Protein AF-A0A448U9T6-F1 (afdb_monomer_lite)

Structure (mmCIF, N/CA/C/O backbone):
data_AF-A0A448U9T6-F1
#
_entry.id   AF-A0A448U9T6-F1
#
loop_
_atom_site.group_PDB
_atom_site.id
_atom_site.type_symbol
_atom_site.label_atom_id
_atom_site.label_alt_id
_atom_site.label_comp_id
_atom_site.label_asym_id
_atom_site.label_entity_id
_atom_site.label_seq_id
_atom_site.pdbx_PDB_ins_code
_atom_site.Cartn_x
_atom_site.Cartn_y
_atom_site.Cartn_z
_atom_site.occupancy
_atom_site.B_iso_or_equiv
_atom_site.auth_seq_id
_atom_site.auth_comp_id
_atom_site.auth_asym_id
_atom_site.auth_atom_id
_atom_site.pdbx_PDB_model_num
ATOM 1 N N . MET A 1 1 ? 38.117 5.441 -79.349 1.00 61.69 1 MET A N 1
ATOM 2 C CA . MET A 1 1 ? 36.709 4.973 -79.268 1.00 61.69 1 MET A CA 1
ATOM 3 C C . MET A 1 1 ? 36.180 4.937 -77.830 1.00 61.69 1 MET A C 1
ATOM 5 O O . MET A 1 1 ? 35.111 5.484 -77.602 1.00 61.69 1 MET A O 1
ATOM 9 N N . ARG A 1 2 ? 36.916 4.381 -76.849 1.00 67.38 2 ARG A N 1
ATOM 10 C CA . ARG A 1 2 ? 36.500 4.366 -75.426 1.00 67.38 2 ARG A CA 1
ATOM 11 C C . ARG A 1 2 ? 36.199 5.755 -74.844 1.00 67.38 2 ARG A C 1
ATOM 13 O O . ARG A 1 2 ? 35.172 5.917 -74.198 1.00 67.38 2 ARG A O 1
ATOM 20 N N . ASP A 1 3 ? 37.011 6.764 -75.155 1.00 75.06 3 ASP A N 1
ATOM 21 C CA . ASP A 1 3 ? 36.813 8.125 -74.623 1.00 75.06 3 ASP A CA 1
ATOM 22 C C . ASP A 1 3 ? 35.546 8.815 -75.144 1.00 75.06 3 ASP A C 1
ATOM 24 O O . ASP A 1 3 ? 34.977 9.669 -74.468 1.00 75.06 3 ASP A O 1
ATOM 28 N N . VAL A 1 4 ? 35.068 8.419 -76.328 1.00 82.38 4 VAL A N 1
ATOM 29 C CA . VAL A 1 4 ? 33.812 8.926 -76.905 1.00 82.38 4 VAL A CA 1
ATOM 30 C C . VAL A 1 4 ? 32.618 8.358 -76.140 1.00 82.38 4 VAL A C 1
ATOM 32 O O . VAL A 1 4 ? 31.687 9.091 -75.826 1.00 82.38 4 VAL A O 1
ATOM 35 N N . ILE A 1 5 ? 32.678 7.074 -75.773 1.00 79.31 5 ILE A N 1
ATOM 36 C CA . ILE A 1 5 ? 31.627 6.395 -75.006 1.00 79.31 5 ILE A CA 1
ATOM 37 C C . ILE A 1 5 ? 31.563 6.949 -73.578 1.00 79.31 5 ILE A C 1
ATOM 39 O O . ILE A 1 5 ? 30.476 7.216 -73.077 1.00 79.31 5 ILE A O 1
ATOM 43 N N . ILE A 1 6 ? 32.715 7.188 -72.942 1.00 78.19 6 ILE A N 1
ATOM 44 C CA . ILE A 1 6 ? 32.779 7.767 -71.591 1.00 78.19 6 ILE A CA 1
ATOM 45 C C . ILE A 1 6 ? 32.227 9.200 -71.587 1.00 78.19 6 ILE A C 1
ATOM 47 O O . ILE A 1 6 ? 31.417 9.539 -70.726 1.00 78.19 6 ILE A O 1
ATOM 51 N N . LYS A 1 7 ? 32.597 10.029 -72.575 1.00 81.56 7 LYS A N 1
ATOM 52 C CA . LYS A 1 7 ? 32.049 11.390 -72.713 1.00 81.56 7 LYS A CA 1
ATOM 53 C C . LYS A 1 7 ? 30.551 11.391 -73.011 1.00 81.56 7 LYS A C 1
ATOM 55 O O . LYS A 1 7 ? 29.823 12.197 -72.441 1.00 81.56 7 LYS A O 1
ATOM 60 N N . TRP A 1 8 ? 30.076 10.481 -73.863 1.00 86.94 8 TRP A N 1
ATOM 61 C CA . TRP A 1 8 ? 28.647 10.335 -74.136 1.00 86.94 8 TRP A CA 1
ATOM 62 C C . TRP A 1 8 ? 27.878 9.912 -72.878 1.00 86.94 8 TRP A C 1
ATOM 64 O O . TRP A 1 8 ? 26.861 10.522 -72.559 1.00 86.94 8 TRP A O 1
ATOM 74 N N . ALA A 1 9 ? 28.385 8.937 -72.119 1.00 82.06 9 ALA A N 1
ATOM 75 C CA . ALA A 1 9 ? 27.770 8.485 -70.872 1.00 82.06 9 ALA A CA 1
ATOM 76 C C . ALA A 1 9 ? 27.721 9.596 -69.808 1.00 82.06 9 ALA A C 1
ATOM 78 O O . ALA A 1 9 ? 26.704 9.744 -69.132 1.00 82.06 9 ALA A O 1
ATOM 79 N N . ALA A 1 10 ? 28.777 10.412 -69.705 1.00 78.12 10 ALA A N 1
ATOM 80 C CA . ALA A 1 10 ? 28.815 11.570 -68.813 1.00 78.12 10 ALA A CA 1
ATOM 81 C C . ALA A 1 10 ? 27.790 12.649 -69.214 1.00 78.12 10 ALA A C 1
ATOM 83 O O . ALA A 1 10 ? 27.055 13.134 -68.357 1.00 78.12 10 ALA A O 1
ATOM 84 N N . ASN A 1 11 ? 27.676 12.972 -70.509 1.00 84.31 11 ASN A N 1
ATOM 85 C CA . ASN A 1 11 ? 26.695 13.948 -71.004 1.00 84.31 11 ASN A CA 1
ATOM 86 C C . ASN A 1 11 ? 25.242 13.472 -70.867 1.00 84.31 11 ASN A C 1
ATOM 88 O O . ASN A 1 11 ? 24.349 14.292 -70.683 1.00 84.31 11 ASN A O 1
ATOM 92 N N . ASN A 1 12 ? 24.999 12.162 -70.949 1.00 84.50 12 ASN A N 1
ATOM 93 C CA . ASN A 1 12 ? 23.666 11.568 -70.799 1.00 84.50 12 ASN A CA 1
ATOM 94 C C . ASN A 1 12 ? 23.355 11.148 -69.353 1.00 84.50 12 ASN A C 1
ATOM 96 O O . ASN A 1 12 ? 22.358 10.472 -69.114 1.00 84.50 12 ASN A O 1
ATOM 100 N N . ASN A 1 13 ? 24.200 11.538 -68.389 1.00 79.56 13 ASN A N 1
ATOM 101 C CA . ASN A 1 13 ? 24.031 11.256 -66.962 1.00 79.56 13 ASN A CA 1
ATOM 102 C C . ASN A 1 13 ? 23.795 9.762 -66.655 1.00 79.56 13 ASN A C 1
ATOM 104 O O . ASN A 1 13 ? 22.995 9.392 -65.793 1.00 79.56 13 ASN A O 1
ATOM 108 N N . VAL A 1 14 ? 24.483 8.882 -67.388 1.00 83.38 14 VAL A N 1
ATOM 109 C CA . VAL A 1 14 ? 24.379 7.434 -67.201 1.00 83.38 14 VAL A CA 1
ATOM 110 C C . VAL A 1 14 ? 25.177 7.059 -65.958 1.00 83.38 14 VAL A C 1
ATOM 112 O O . VAL A 1 14 ? 26.408 6.990 -65.974 1.00 83.38 14 VAL A O 1
ATOM 115 N N . LYS A 1 15 ? 24.469 6.833 -64.852 1.00 81.12 15 LYS A N 1
ATOM 116 C CA . LYS A 1 15 ? 25.081 6.455 -63.578 1.00 81.12 15 LYS A CA 1
ATOM 11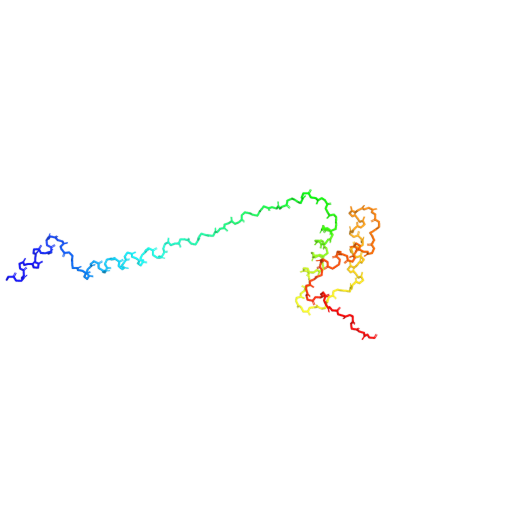7 C C . LYS A 1 15 ? 25.502 4.991 -63.605 1.00 81.12 15 LYS A C 1
ATOM 119 O O . LYS A 1 15 ? 24.744 4.110 -64.001 1.00 81.12 15 LYS A O 1
ATOM 124 N N . SER A 1 16 ? 26.715 4.721 -63.131 1.00 80.94 16 SER A N 1
ATOM 125 C CA . SER A 1 16 ? 27.135 3.344 -62.873 1.00 80.94 16 SER A CA 1
ATOM 126 C C . SER A 1 16 ? 26.414 2.788 -61.642 1.00 80.94 16 SER A C 1
ATOM 128 O O . SER A 1 16 ? 26.092 3.533 -60.714 1.00 80.94 16 SER A O 1
ATOM 130 N N . LEU A 1 17 ? 26.239 1.466 -61.584 1.00 81.88 17 LEU A N 1
ATOM 131 C CA . LEU A 1 17 ? 25.664 0.783 -60.419 1.00 81.88 17 LEU A CA 1
ATOM 132 C C . LEU A 1 17 ? 26.390 1.158 -59.112 1.00 81.88 17 LEU A C 1
ATOM 134 O O . LEU A 1 17 ? 25.757 1.355 -58.079 1.00 81.88 17 LEU A O 1
ATOM 138 N N . LYS A 1 18 ? 27.718 1.337 -59.174 1.00 81.75 18 LYS A N 1
ATOM 139 C CA . LYS A 1 18 ? 28.541 1.770 -58.036 1.00 81.75 18 LYS A CA 1
ATOM 140 C C . LYS A 1 18 ? 28.174 3.178 -57.552 1.00 81.75 18 LYS A C 1
ATOM 142 O O . LYS A 1 18 ? 28.139 3.408 -56.348 1.00 81.75 18 LYS A O 1
ATOM 147 N N . MET A 1 19 ? 27.881 4.106 -58.467 1.00 80.06 19 MET A N 1
ATOM 148 C CA . MET A 1 19 ? 27.412 5.453 -58.114 1.00 80.06 19 MET A CA 1
ATOM 149 C C . MET A 1 19 ? 26.002 5.420 -57.521 1.00 80.06 19 MET A C 1
ATOM 151 O O . MET A 1 19 ? 25.758 6.089 -56.524 1.00 80.06 19 MET A O 1
ATOM 155 N N . MET A 1 20 ? 25.101 4.601 -58.074 1.00 84.81 20 MET A N 1
ATOM 156 C CA . MET A 1 20 ? 23.739 4.456 -57.546 1.00 84.81 20 MET A CA 1
ATOM 157 C C . MET A 1 20 ? 23.725 3.865 -56.129 1.00 84.81 20 MET A C 1
ATOM 159 O O . MET A 1 20 ? 22.991 4.352 -55.273 1.00 84.81 20 MET A O 1
ATOM 163 N N . LEU A 1 21 ? 24.566 2.859 -55.852 1.00 84.94 21 LEU A N 1
ATOM 164 C CA . LEU A 1 21 ? 24.716 2.315 -54.496 1.00 84.94 21 LEU A CA 1
ATOM 165 C C . LEU A 1 21 ? 25.270 3.357 -53.515 1.00 84.94 21 LEU A C 1
ATOM 167 O O . LEU A 1 21 ? 24.804 3.438 -52.382 1.00 84.94 21 LEU A O 1
ATOM 171 N N . ALA A 1 22 ? 26.253 4.159 -53.937 1.00 82.19 22 ALA A N 1
ATOM 172 C CA . ALA A 1 22 ? 26.841 5.192 -53.087 1.00 82.19 22 ALA A CA 1
ATOM 173 C C . ALA A 1 22 ? 25.832 6.298 -52.730 1.00 82.19 22 ALA A C 1
ATOM 175 O O . ALA A 1 22 ? 25.814 6.760 -51.591 1.00 82.19 22 ALA A O 1
ATOM 176 N N . GLU A 1 23 ? 24.977 6.698 -53.675 1.00 81.81 23 GLU A N 1
ATOM 177 C CA . GLU A 1 23 ? 23.885 7.643 -53.416 1.00 81.81 23 GLU A CA 1
ATOM 178 C C . GLU A 1 23 ? 22.863 7.056 -52.439 1.00 81.81 23 GLU A C 1
ATOM 180 O O . GLU A 1 23 ? 22.530 7.707 -51.453 1.00 81.81 23 GLU A O 1
ATOM 185 N N . ARG A 1 24 ? 22.433 5.806 -52.650 1.00 79.12 24 ARG A N 1
ATOM 186 C CA . ARG A 1 24 ? 21.459 5.131 -51.784 1.00 79.12 24 ARG A CA 1
ATOM 187 C C . ARG A 1 24 ? 21.943 4.998 -50.338 1.00 79.12 24 ARG A C 1
ATOM 189 O O . ARG A 1 24 ? 21.226 5.386 -49.422 1.00 79.12 24 ARG A O 1
ATOM 196 N N . ASN A 1 25 ? 23.180 4.541 -50.141 1.00 75.31 25 ASN A N 1
ATOM 197 C CA . ASN A 1 25 ? 23.776 4.409 -48.808 1.00 75.31 25 ASN A CA 1
ATOM 198 C C . ASN A 1 25 ? 23.898 5.763 -48.096 1.00 75.31 25 ASN A C 1
ATOM 200 O O . ASN A 1 25 ? 23.760 5.840 -46.877 1.00 75.31 25 ASN A O 1
ATOM 204 N N . ARG A 1 26 ? 24.152 6.843 -48.848 1.00 70.25 26 ARG A N 1
ATOM 205 C CA . ARG A 1 26 ? 24.216 8.198 -48.293 1.00 70.25 26 ARG A CA 1
ATOM 206 C C . ARG A 1 26 ? 22.837 8.671 -47.834 1.00 70.25 26 ARG A C 1
ATOM 208 O O . ARG A 1 26 ? 22.750 9.252 -46.759 1.00 70.25 26 ARG A O 1
ATOM 215 N N . THR A 1 27 ? 21.784 8.395 -48.606 1.00 61.94 27 THR A N 1
ATOM 216 C CA . THR A 1 27 ? 20.401 8.747 -48.250 1.00 61.94 27 THR A CA 1
ATOM 217 C C . THR A 1 27 ? 19.922 7.974 -47.017 1.00 61.94 27 THR A C 1
ATOM 219 O O . THR A 1 27 ? 19.446 8.592 -46.065 1.00 61.94 27 THR A O 1
ATOM 222 N N . GLU A 1 28 ? 20.153 6.657 -46.973 1.00 60.66 28 GLU A N 1
ATOM 223 C CA . GLU A 1 28 ? 19.776 5.781 -45.849 1.00 60.66 28 GLU A CA 1
ATOM 224 C C . GLU A 1 28 ? 20.488 6.175 -44.532 1.00 60.66 28 GLU A C 1
ATOM 226 O O . GLU A 1 28 ? 19.879 6.171 -43.457 1.00 60.66 28 GLU A O 1
ATOM 231 N N . GLN A 1 29 ? 21.752 6.620 -44.598 1.00 59.09 29 GLN A N 1
ATOM 232 C CA . GLN A 1 29 ? 22.477 7.149 -43.432 1.00 59.09 29 GLN A CA 1
ATOM 233 C C . GLN A 1 29 ? 21.880 8.458 -42.898 1.00 59.09 29 GLN A C 1
ATOM 235 O O . GLN A 1 29 ? 21.826 8.658 -41.686 1.00 59.09 29 GLN A O 1
ATOM 240 N N . THR A 1 30 ? 21.408 9.351 -43.772 1.00 56.53 30 THR A N 1
ATOM 241 C CA . THR A 1 30 ? 20.754 10.602 -43.351 1.00 56.53 30 THR A CA 1
ATOM 242 C C . THR A 1 30 ? 19.340 10.410 -42.803 1.00 56.53 30 THR A C 1
ATOM 244 O O . THR A 1 30 ? 18.912 11.203 -41.964 1.00 56.53 30 THR A O 1
ATOM 247 N N . GLU A 1 31 ? 18.610 9.388 -43.251 1.00 55.72 31 GLU A N 1
ATOM 248 C CA . GLU A 1 31 ? 17.242 9.106 -42.791 1.00 55.72 31 GLU A CA 1
ATOM 249 C C . GLU A 1 31 ? 17.216 8.437 -41.410 1.00 55.72 31 GLU A C 1
ATOM 251 O O . GLU A 1 31 ? 16.346 8.741 -40.595 1.00 55.72 31 GLU A O 1
ATOM 256 N N . THR A 1 32 ? 18.224 7.620 -41.091 1.00 53.91 32 THR A N 1
ATOM 257 C CA . THR A 1 32 ? 18.326 6.914 -39.799 1.00 53.91 32 THR A CA 1
ATOM 258 C C . THR A 1 32 ? 18.519 7.868 -38.605 1.00 53.91 32 THR A C 1
ATOM 260 O O . THR A 1 32 ? 18.160 7.540 -37.480 1.00 53.91 32 THR A O 1
ATOM 263 N N . ILE A 1 33 ? 19.031 9.083 -38.832 1.00 56.06 33 ILE A N 1
ATOM 264 C CA . ILE A 1 33 ? 19.334 10.063 -37.768 1.00 56.06 33 ILE A CA 1
ATOM 265 C C . ILE A 1 33 ? 18.095 10.906 -37.381 1.00 56.06 33 ILE A C 1
ATOM 267 O O . ILE A 1 33 ? 18.122 11.641 -36.398 1.00 56.06 33 ILE A O 1
ATOM 271 N N . LYS A 1 34 ? 16.982 10.814 -38.126 1.00 56.25 34 LYS A N 1
ATOM 272 C CA . LYS A 1 34 ? 15.800 11.683 -37.960 1.00 56.25 34 LYS A CA 1
ATOM 273 C C . LYS A 1 34 ? 14.550 10.974 -37.431 1.00 56.25 34 LYS A C 1
ATOM 275 O O . LYS A 1 34 ? 13.441 11.387 -37.761 1.00 56.25 34 LYS A O 1
ATOM 280 N N . GLN A 1 35 ? 14.685 9.933 -36.617 1.00 61.59 35 GLN A N 1
ATOM 281 C CA . GLN A 1 35 ? 13.554 9.505 -35.790 1.00 61.59 35 GLN A CA 1
ATOM 282 C C . GLN A 1 35 ? 13.603 10.290 -34.475 1.00 61.59 35 GLN A C 1
ATOM 284 O O . GLN A 1 35 ? 14.467 10.005 -33.647 1.00 61.59 35 GLN A O 1
ATOM 289 N N . PRO A 1 36 ? 12.748 11.313 -34.272 1.00 61.72 36 PRO A N 1
ATOM 290 C CA . PRO A 1 36 ? 12.619 11.913 -32.957 1.00 61.72 36 PRO A CA 1
ATOM 291 C C . PRO A 1 36 ? 12.060 10.847 -32.017 1.00 61.72 36 PRO A C 1
ATOM 293 O O . PRO A 1 36 ? 11.037 10.229 -32.314 1.00 61.72 36 PRO A O 1
ATOM 296 N N . GLU A 1 37 ? 12.736 10.628 -30.893 1.00 64.88 37 GLU A N 1
ATOM 297 C CA . GLU A 1 37 ? 12.185 9.858 -29.785 1.00 64.88 37 GLU A CA 1
ATOM 298 C C . GLU A 1 37 ? 10.858 10.510 -29.387 1.00 64.88 37 GLU A C 1
ATOM 300 O O . GLU A 1 37 ? 10.820 11.600 -28.815 1.00 64.88 37 GLU A O 1
ATOM 305 N N . THR A 1 38 ? 9.739 9.889 -29.755 1.00 62.09 38 THR A N 1
ATOM 306 C CA . THR A 1 38 ? 8.422 10.339 -29.316 1.00 62.09 38 THR A 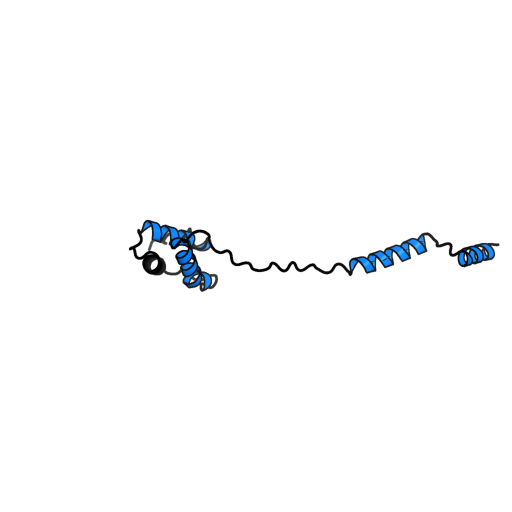CA 1
ATOM 307 C C . THR A 1 38 ? 8.312 10.042 -27.831 1.00 62.09 38 THR A C 1
ATOM 309 O O . THR A 1 38 ? 7.929 8.943 -27.429 1.00 62.09 38 THR A O 1
ATOM 312 N N . VAL A 1 39 ? 8.685 11.019 -27.009 1.00 66.88 39 VAL A N 1
ATOM 313 C CA . VAL A 1 39 ? 8.434 10.998 -25.572 1.00 66.88 39 VAL A CA 1
ATOM 314 C C . VAL A 1 39 ? 6.921 11.087 -25.392 1.00 66.88 39 VAL A C 1
ATOM 316 O O . VAL A 1 39 ? 6.325 12.152 -25.537 1.00 66.88 39 VAL A O 1
ATOM 319 N N . LEU A 1 40 ? 6.280 9.948 -25.136 1.00 67.38 40 LEU A N 1
ATOM 320 C CA . LEU A 1 40 ? 4.864 9.890 -24.789 1.00 67.38 40 LEU A CA 1
ATOM 321 C C . LEU A 1 40 ? 4.678 10.604 -23.444 1.00 67.38 40 LEU A C 1
ATOM 323 O O . LEU A 1 40 ? 4.994 10.052 -22.391 1.00 67.38 40 LEU A O 1
ATOM 327 N N . GLN A 1 41 ? 4.193 11.847 -23.473 1.00 67.94 41 GLN A N 1
ATOM 328 C CA . GLN A 1 41 ? 3.733 12.536 -22.271 1.00 67.94 41 GLN A CA 1
ATOM 329 C C . GLN A 1 41 ? 2.427 11.884 -21.821 1.00 67.94 41 GLN A C 1
ATOM 331 O O . GLN A 1 41 ? 1.356 12.150 -22.360 1.00 67.94 41 GLN A O 1
ATOM 336 N N . ILE A 1 42 ? 2.531 10.983 -20.848 1.00 74.81 42 ILE A N 1
ATOM 337 C CA . ILE A 1 42 ? 1.368 10.440 -20.154 1.00 74.81 42 ILE A CA 1
ATOM 338 C C . ILE A 1 42 ? 0.840 11.563 -19.260 1.00 74.81 42 ILE A C 1
ATOM 340 O O . ILE A 1 42 ? 1.451 11.893 -18.243 1.00 74.81 42 ILE A O 1
ATOM 344 N N . GLU A 1 43 ? -0.270 12.180 -19.658 1.00 72.50 43 GLU A N 1
ATOM 345 C CA . GLU A 1 43 ? -0.967 13.144 -18.812 1.00 72.50 43 GLU A CA 1
ATOM 346 C C . GLU A 1 43 ? -1.445 12.444 -17.536 1.00 72.50 43 GLU A C 1
ATOM 348 O O . GLU A 1 43 ? -2.169 11.444 -17.572 1.00 72.50 43 GLU A O 1
ATOM 353 N N . TYR A 1 44 ? -1.017 12.961 -16.385 1.00 68.25 44 TYR A N 1
ATOM 354 C CA . TYR A 1 44 ? -1.428 12.435 -15.093 1.00 68.25 44 TYR A CA 1
ATOM 355 C C . TYR A 1 44 ? -2.886 12.816 -14.830 1.00 68.25 44 TYR A C 1
ATOM 357 O O . TYR A 1 44 ? -3.188 13.950 -14.458 1.00 68.25 44 TYR A O 1
ATOM 365 N N . LYS A 1 45 ? -3.796 11.856 -15.016 1.00 72.31 45 LYS A N 1
ATOM 366 C CA . LYS A 1 45 ? -5.193 11.987 -14.604 1.00 72.31 45 LYS A CA 1
ATOM 367 C C . LYS A 1 45 ? -5.377 11.327 -13.234 1.00 72.31 45 LYS A C 1
ATOM 369 O O . LYS A 1 45 ? -5.292 10.099 -13.157 1.00 72.31 45 LYS A O 1
ATOM 374 N N . PRO A 1 46 ? -5.624 12.093 -12.156 1.00 66.31 46 PRO A N 1
ATOM 375 C CA . PRO A 1 46 ? -5.937 11.502 -10.863 1.00 66.31 46 PRO A CA 1
ATOM 376 C C . PRO A 1 46 ? -7.255 10.727 -10.979 1.00 66.31 46 PRO A C 1
ATOM 378 O O . PRO A 1 46 ? -8.272 11.262 -11.419 1.00 66.31 46 PRO A O 1
ATOM 381 N N . LEU A 1 47 ? -7.211 9.437 -10.646 1.00 63.31 47 LEU A N 1
ATOM 382 C CA . LEU A 1 47 ? -8.387 8.578 -10.609 1.00 63.31 47 LEU A CA 1
ATOM 383 C C . LEU A 1 47 ? -9.199 8.937 -9.362 1.00 63.31 47 LEU A C 1
ATOM 385 O O . LEU A 1 47 ? -8.740 8.698 -8.247 1.00 63.31 47 LEU A O 1
ATOM 389 N N . GLU A 1 48 ? -10.389 9.503 -9.548 1.00 61.47 48 GLU A N 1
ATOM 390 C CA . GLU A 1 48 ? -11.347 9.663 -8.454 1.00 61.47 48 GLU A CA 1
ATOM 391 C C . GLU A 1 48 ? -11.955 8.285 -8.140 1.00 61.47 48 GLU A C 1
ATOM 393 O O . GLU A 1 48 ? -12.544 7.660 -9.032 1.00 61.47 48 GLU A O 1
ATOM 398 N N . PRO A 1 49 ? -11.770 7.748 -6.921 1.00 59.81 49 PRO A N 1
ATOM 399 C CA . PRO A 1 49 ? -12.327 6.453 -6.566 1.00 59.81 49 PRO A CA 1
ATOM 400 C C . PRO A 1 49 ? -13.856 6.544 -6.549 1.00 59.81 49 PRO A C 1
ATOM 402 O O . PRO A 1 49 ? -14.437 7.372 -5.860 1.00 59.81 49 PRO A O 1
ATOM 405 N N . LEU A 1 50 ? -14.515 5.655 -7.297 1.00 61.69 50 LEU A N 1
ATOM 406 C CA . LEU A 1 50 ? -15.981 5.579 -7.380 1.00 61.69 50 LEU A CA 1
ATOM 407 C C . LEU A 1 50 ? -16.640 5.177 -6.043 1.00 61.69 50 LEU A C 1
ATOM 409 O O . LEU A 1 50 ? -17.850 5.307 -5.883 1.00 61.69 50 LEU A O 1
ATOM 413 N N . PHE A 1 51 ? -15.855 4.664 -5.095 1.00 58.94 51 PHE A N 1
ATOM 414 C CA . PHE A 1 51 ? -16.334 4.147 -3.821 1.00 58.94 51 PHE A CA 1
ATOM 415 C C . PHE A 1 51 ? -15.568 4.798 -2.670 1.00 58.94 51 PHE A C 1
ATOM 417 O O . PHE A 1 51 ? -14.340 4.714 -2.625 1.00 58.94 51 PHE A O 1
ATOM 424 N N . ASP A 1 52 ? -16.301 5.376 -1.714 1.00 63.25 52 ASP A N 1
ATOM 425 C CA . ASP A 1 52 ? -15.753 5.773 -0.417 1.00 63.25 52 ASP A CA 1
ATOM 426 C C . ASP A 1 52 ? -15.356 4.509 0.346 1.00 63.25 52 ASP A C 1
ATOM 428 O O . ASP A 1 52 ? -16.180 3.830 0.962 1.00 63.25 52 ASP A O 1
ATOM 432 N N . THR A 1 53 ? -14.074 4.159 0.273 1.00 69.44 53 THR A N 1
ATOM 433 C CA . THR A 1 53 ? -13.489 3.056 1.040 1.00 69.44 53 THR A CA 1
ATOM 434 C C . THR A 1 53 ? -12.553 3.616 2.113 1.00 69.44 53 THR A C 1
ATOM 436 O O . THR A 1 53 ? -11.353 3.756 1.856 1.00 69.44 53 THR A O 1
ATOM 439 N N . PRO A 1 54 ? -13.058 3.894 3.334 1.00 70.38 54 PRO A N 1
ATOM 440 C CA . PRO A 1 54 ? -12.253 4.362 4.466 1.00 70.38 54 PRO A CA 1
ATOM 441 C C . PRO A 1 54 ? -11.063 3.446 4.775 1.00 70.38 54 PRO A C 1
ATOM 443 O O . PRO A 1 54 ? -9.994 3.905 5.173 1.00 70.38 54 PRO A O 1
ATOM 446 N N . GLU A 1 55 ? -11.215 2.138 4.548 1.00 71.75 55 GLU A N 1
ATOM 447 C CA . GLU A 1 55 ? -10.138 1.151 4.714 1.00 71.75 55 GLU A CA 1
ATOM 448 C C . GLU A 1 55 ? -8.965 1.378 3.744 1.00 71.75 55 GLU A C 1
ATOM 450 O O . GLU A 1 55 ? -7.817 1.110 4.087 1.00 71.75 55 GLU A O 1
ATOM 455 N N . PHE A 1 56 ? -9.231 1.890 2.540 1.00 67.56 56 PHE A N 1
ATOM 456 C CA . PHE A 1 56 ? -8.196 2.159 1.544 1.00 67.56 56 PHE A CA 1
ATOM 457 C C . PHE A 1 56 ? -7.472 3.477 1.818 1.00 67.56 56 PHE A C 1
ATOM 459 O O . PHE A 1 56 ? -6.248 3.527 1.744 1.00 67.56 56 PHE A O 1
ATOM 466 N N . GLU A 1 57 ? -8.200 4.531 2.194 1.00 73.44 57 GLU A N 1
ATOM 467 C CA . GLU A 1 57 ? -7.572 5.803 2.573 1.00 73.44 57 GLU A CA 1
ATOM 468 C C . GLU A 1 57 ? -6.644 5.625 3.774 1.00 73.44 57 GLU A C 1
ATOM 470 O O . GLU A 1 57 ? -5.487 6.041 3.745 1.00 73.44 57 GLU A O 1
ATOM 475 N N . THR A 1 58 ? -7.121 4.910 4.795 1.00 75.38 58 THR A N 1
ATOM 476 C CA . THR A 1 58 ? -6.307 4.585 5.970 1.00 75.38 58 THR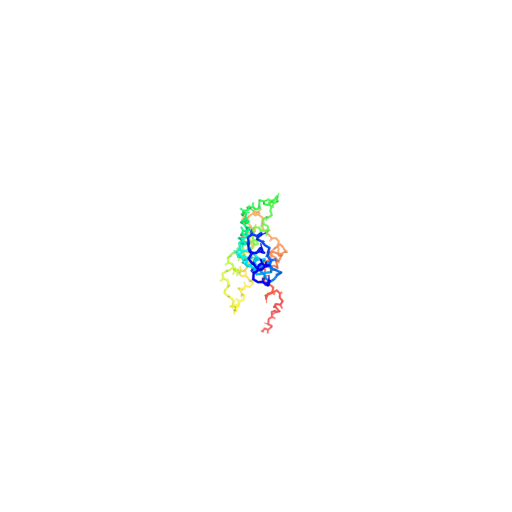 A CA 1
ATOM 477 C C . THR A 1 58 ? -5.104 3.719 5.608 1.00 75.38 58 THR A C 1
ATOM 479 O O . THR A 1 58 ? -4.016 3.941 6.137 1.00 75.38 58 THR A O 1
ATOM 482 N N . ALA A 1 59 ? -5.243 2.786 4.661 1.00 73.06 59 ALA A N 1
ATOM 483 C CA . ALA A 1 59 ? -4.109 2.037 4.133 1.00 73.06 59 ALA A CA 1
ATOM 484 C C . ALA A 1 59 ? -3.076 2.954 3.448 1.00 73.06 59 ALA A C 1
ATOM 486 O O . ALA A 1 59 ? -1.874 2.828 3.695 1.00 73.06 59 ALA A O 1
ATOM 487 N N . CYS A 1 60 ? -3.520 3.910 2.630 1.00 74.31 60 CYS A N 1
ATOM 488 C CA . CYS A 1 60 ? -2.640 4.888 1.994 1.00 74.31 60 CYS A CA 1
ATOM 489 C C . CYS A 1 60 ? -1.911 5.773 3.013 1.00 74.31 60 CYS A C 1
ATOM 491 O O . CYS A 1 60 ? -0.717 6.032 2.845 1.00 74.31 60 CYS A O 1
ATOM 493 N N . ASP A 1 61 ? -2.594 6.210 4.070 1.00 76.94 61 ASP A N 1
ATOM 494 C CA . ASP A 1 61 ? -2.000 7.043 5.117 1.00 76.94 61 ASP A CA 1
ATOM 495 C C . ASP A 1 61 ? -0.932 6.278 5.905 1.00 76.94 61 ASP A C 1
ATOM 497 O O . ASP A 1 61 ? 0.167 6.790 6.112 1.00 76.94 61 ASP A O 1
ATOM 501 N N . VAL A 1 62 ? -1.190 5.011 6.244 1.00 78.69 62 VAL A N 1
ATOM 502 C CA . VAL A 1 62 ? -0.206 4.124 6.891 1.00 78.69 62 VAL A CA 1
ATOM 503 C C . VAL A 1 62 ? 1.036 3.945 6.016 1.00 78.69 62 VAL A C 1
ATOM 505 O O . VAL A 1 62 ? 2.162 4.003 6.514 1.00 78.69 62 VAL A O 1
ATOM 508 N N . VAL A 1 63 ? 0.859 3.758 4.705 1.00 74.25 63 VAL A N 1
ATOM 509 C CA . VAL A 1 63 ? 1.981 3.627 3.762 1.00 74.25 63 VAL A CA 1
ATOM 510 C C . VAL A 1 63 ? 2.797 4.911 3.683 1.00 74.25 63 VAL A C 1
ATOM 512 O O . VAL A 1 63 ? 4.022 4.846 3.756 1.00 74.25 63 VAL A O 1
ATOM 515 N N . LYS A 1 64 ? 2.157 6.080 3.601 1.00 76.19 64 LYS A N 1
ATOM 516 C CA . LYS A 1 64 ? 2.864 7.370 3.579 1.00 76.19 64 LYS A CA 1
ATOM 517 C C . LYS A 1 64 ? 3.622 7.646 4.878 1.00 76.19 64 LYS A C 1
ATOM 519 O O . LYS A 1 64 ? 4.749 8.137 4.835 1.00 76.19 64 LYS A O 1
ATOM 524 N N . GLU A 1 65 ? 3.010 7.350 6.019 1.00 76.19 65 GLU A N 1
ATOM 525 C CA . GLU A 1 65 ? 3.551 7.672 7.340 1.00 76.19 65 GLU A CA 1
ATOM 526 C C . GLU A 1 65 ? 4.671 6.724 7.770 1.00 76.19 65 GLU A C 1
ATOM 528 O O . GLU A 1 65 ? 5.698 7.192 8.261 1.00 76.19 65 GLU A O 1
ATOM 533 N N . PHE A 1 66 ? 4.493 5.415 7.575 1.00 72.75 66 PHE A N 1
ATOM 534 C CA . PHE A 1 66 ? 5.410 4.403 8.096 1.00 72.75 66 PHE A CA 1
ATOM 535 C C . PHE A 1 66 ? 6.297 3.820 7.006 1.00 72.75 66 PHE A C 1
ATOM 537 O O . PHE A 1 66 ? 7.518 3.832 7.140 1.00 72.75 66 PHE A O 1
ATOM 544 N N . TRP A 1 67 ? 5.705 3.324 5.920 1.00 71.00 67 TRP A N 1
ATOM 545 C CA . TRP A 1 67 ? 6.429 2.499 4.952 1.00 71.00 67 TRP A CA 1
ATOM 546 C C . TRP A 1 67 ? 7.271 3.319 3.964 1.00 71.00 67 TRP A C 1
ATOM 548 O O . TRP A 1 67 ? 8.408 2.949 3.699 1.00 71.00 67 TRP A O 1
ATOM 558 N N . ASN A 1 68 ? 6.792 4.478 3.504 1.00 72.50 68 ASN A N 1
ATOM 559 C CA . ASN A 1 68 ? 7.546 5.363 2.605 1.00 72.50 68 ASN A CA 1
ATOM 560 C C . ASN A 1 68 ? 8.708 6.086 3.302 1.00 72.50 68 ASN A C 1
ATOM 562 O O . ASN A 1 68 ? 9.663 6.491 2.643 1.00 72.50 68 ASN A O 1
ATOM 566 N N . LYS A 1 69 ? 8.631 6.270 4.627 1.00 70.69 69 LYS A N 1
ATOM 567 C CA . LYS A 1 69 ? 9.711 6.878 5.423 1.00 70.69 69 LYS A CA 1
ATOM 568 C C . LYS A 1 69 ? 10.772 5.853 5.843 1.00 70.69 69 LYS A C 1
ATOM 570 O O . LYS A 1 69 ? 11.830 6.249 6.333 1.00 70.69 69 LYS A O 1
ATOM 575 N N . GLN A 1 70 ? 10.518 4.551 5.672 1.00 65.12 70 GLN A N 1
ATOM 576 C CA . GLN A 1 70 ? 11.504 3.518 5.981 1.00 65.12 70 GLN A CA 1
ATOM 577 C C . GLN A 1 70 ? 12.627 3.525 4.938 1.00 65.12 70 GLN A C 1
ATOM 579 O O . GLN A 1 70 ? 12.399 3.331 3.747 1.00 65.12 70 GLN A O 1
ATOM 584 N N . GLN A 1 71 ? 13.862 3.724 5.398 1.00 60.06 71 GLN A N 1
ATOM 585 C CA . GLN A 1 71 ? 15.048 3.488 4.579 1.00 60.06 71 GLN A CA 1
ATOM 586 C C . GLN A 1 71 ? 15.281 1.981 4.416 1.00 60.06 71 GLN A C 1
ATOM 588 O O . GLN A 1 71 ? 15.059 1.202 5.349 1.00 60.06 71 GLN A O 1
ATOM 593 N N . ALA A 1 72 ? 15.749 1.575 3.234 1.00 57.75 72 ALA A N 1
ATOM 594 C CA . ALA A 1 72 ? 16.037 0.179 2.922 1.00 57.75 72 ALA A CA 1
ATOM 595 C C . ALA A 1 72 ? 17.010 -0.432 3.951 1.00 57.75 72 ALA A C 1
ATOM 597 O O . ALA A 1 72 ? 18.073 0.127 4.222 1.00 57.75 72 ALA A O 1
ATOM 598 N N . GLY A 1 73 ? 16.642 -1.583 4.525 1.00 58.22 73 GLY A N 1
ATOM 599 C CA . GLY A 1 73 ? 17.469 -2.326 5.485 1.00 58.22 73 GLY A CA 1
ATOM 600 C C . GLY A 1 73 ? 17.243 -2.003 6.969 1.00 58.22 73 GLY A C 1
ATOM 601 O O . GLY A 1 73 ? 17.905 -2.597 7.822 1.00 58.22 73 GLY A O 1
ATOM 602 N N . VAL A 1 74 ? 16.310 -1.111 7.315 1.00 64.31 74 VAL A N 1
ATOM 603 C CA . VAL A 1 74 ? 15.929 -0.851 8.715 1.00 64.31 74 VAL A CA 1
ATOM 604 C C . VAL A 1 74 ? 14.875 -1.864 9.180 1.00 64.31 74 VAL A C 1
ATOM 606 O O . VAL A 1 74 ? 14.062 -2.351 8.398 1.00 64.31 74 VAL A O 1
ATOM 609 N N . LYS A 1 75 ? 14.894 -2.211 10.475 1.00 62.50 75 LYS A N 1
ATOM 610 C CA . LYS A 1 75 ? 13.875 -3.081 11.081 1.00 62.50 75 LYS A CA 1
ATOM 611 C C . LYS A 1 75 ? 12.472 -2.476 10.898 1.00 62.50 75 LYS A C 1
ATOM 613 O O . LYS A 1 75 ? 12.322 -1.254 11.011 1.00 62.50 75 LYS A O 1
ATOM 618 N N . PRO A 1 76 ? 11.444 -3.314 10.677 1.00 67.19 76 PRO A N 1
ATOM 619 C CA . PRO A 1 76 ? 10.081 -2.826 10.557 1.00 67.19 76 PRO A CA 1
ATOM 620 C C . PRO A 1 76 ? 9.647 -2.146 11.867 1.00 67.19 76 PRO A C 1
ATOM 622 O O . PRO A 1 76 ? 10.138 -2.516 12.944 1.00 67.19 76 PRO A O 1
ATOM 625 N N . PRO A 1 77 ? 8.733 -1.162 11.806 1.00 69.69 77 PRO A N 1
ATOM 626 C CA . PRO A 1 77 ? 8.202 -0.514 12.999 1.00 69.69 77 PRO A CA 1
ATOM 627 C C . PRO A 1 77 ? 7.497 -1.544 13.888 1.00 69.69 77 PRO A C 1
ATOM 629 O O . PRO A 1 77 ? 7.045 -2.595 13.417 1.00 69.69 77 PRO A O 1
ATOM 632 N N . LYS A 1 78 ? 7.392 -1.265 15.193 1.00 74.94 78 LYS A N 1
ATOM 633 C CA . LYS A 1 78 ? 6.725 -2.194 16.112 1.00 74.94 78 LYS A CA 1
ATOM 634 C C . LYS A 1 78 ? 5.279 -2.390 15.669 1.00 74.94 78 LYS A C 1
ATOM 636 O O . LYS A 1 78 ? 4.541 -1.433 15.461 1.00 74.94 78 LYS A O 1
ATOM 641 N N . GLN A 1 79 ? 4.848 -3.647 15.595 1.00 70.88 79 GLN A N 1
ATOM 642 C CA . GLN A 1 79 ? 3.506 -3.984 15.119 1.00 70.88 79 GLN A CA 1
ATOM 643 C C . GLN A 1 79 ? 2.388 -3.369 15.983 1.00 70.88 79 GLN A C 1
ATOM 645 O O . GLN A 1 79 ? 1.308 -3.090 15.472 1.00 70.88 79 GLN A O 1
ATOM 650 N N . LEU A 1 80 ? 2.649 -3.130 17.273 1.00 74.88 80 LEU A N 1
ATOM 651 C CA . LEU A 1 80 ? 1.723 -2.431 18.170 1.00 74.88 80 LEU A CA 1
ATOM 652 C C . LEU A 1 80 ? 1.472 -0.983 17.724 1.00 74.88 80 LEU A C 1
ATOM 654 O O . LEU A 1 80 ? 0.319 -0.583 17.623 1.00 74.88 80 LEU A O 1
ATOM 658 N N . GLU A 1 81 ? 2.527 -0.244 17.375 1.00 77.75 81 GLU A N 1
ATOM 659 C CA . GLU A 1 81 ? 2.435 1.166 16.964 1.00 77.75 81 GLU A CA 1
ATOM 660 C C . GLU A 1 81 ? 1.642 1.311 15.654 1.00 77.75 81 GLU A C 1
ATOM 662 O O . GLU A 1 81 ? 0.775 2.175 15.537 1.00 77.75 81 GLU A O 1
ATOM 667 N N . ILE A 1 82 ? 1.863 0.403 14.694 1.00 78.69 82 ILE A N 1
ATOM 668 C CA . ILE A 1 82 ? 1.123 0.380 13.421 1.00 78.69 82 ILE A CA 1
ATOM 669 C C . ILE A 1 82 ? -0.363 0.072 13.661 1.00 78.69 82 ILE A C 1
ATOM 671 O O . ILE A 1 82 ? -1.236 0.743 13.114 1.00 78.69 82 ILE A O 1
ATOM 675 N N . LYS A 1 83 ? -0.677 -0.919 14.506 1.00 79.56 83 LYS A N 1
ATOM 676 C CA . LYS A 1 83 ? -2.068 -1.296 14.809 1.00 79.56 83 LYS A CA 1
ATOM 677 C C . LYS A 1 83 ? -2.825 -0.198 15.554 1.00 79.56 83 LYS A C 1
ATOM 679 O O . LYS A 1 83 ? -4.005 0.011 15.275 1.00 79.56 83 LYS A O 1
ATOM 684 N N . GLU A 1 84 ? -2.172 0.508 16.474 1.00 81.69 84 GLU A N 1
ATOM 685 C CA . GLU A 1 84 ? -2.763 1.657 17.168 1.00 81.69 84 GLU A CA 1
ATOM 686 C C . GLU A 1 84 ? -3.026 2.822 16.214 1.00 81.69 84 GLU A C 1
ATOM 688 O O . GLU A 1 84 ? -4.102 3.424 16.263 1.00 81.69 84 GLU A O 1
ATOM 693 N N . PHE A 1 85 ? -2.095 3.093 15.296 1.00 81.19 85 PHE A N 1
ATOM 694 C CA . PHE A 1 85 ? -2.283 4.112 14.270 1.00 81.19 85 PHE A CA 1
ATOM 695 C C . PHE A 1 85 ? -3.449 3.771 13.334 1.00 81.19 85 PHE A C 1
ATOM 697 O O . PHE A 1 85 ? -4.333 4.603 13.128 1.00 81.19 85 PHE A O 1
ATOM 704 N N . ILE A 1 86 ? -3.517 2.528 12.843 1.00 80.94 86 ILE A N 1
ATOM 705 C CA . ILE A 1 86 ? -4.630 2.043 12.012 1.00 80.94 86 ILE A CA 1
ATOM 706 C C . ILE A 1 86 ? -5.960 2.176 12.760 1.00 80.94 86 ILE A C 1
ATOM 708 O O . ILE A 1 86 ? -6.942 2.645 12.189 1.00 80.94 86 ILE A O 1
ATOM 712 N N . ARG A 1 87 ? -6.003 1.806 14.047 1.00 82.75 87 ARG A N 1
ATOM 713 C CA . ARG A 1 87 ? -7.209 1.943 14.876 1.00 82.75 87 ARG A CA 1
ATOM 714 C C . ARG A 1 87 ? -7.660 3.401 14.967 1.00 82.75 87 ARG A C 1
ATOM 716 O O . ARG A 1 87 ? -8.848 3.670 14.803 1.00 82.75 87 ARG A O 1
ATOM 723 N N . LYS A 1 88 ? -6.733 4.331 15.215 1.00 83.19 88 LYS A N 1
ATOM 724 C CA . LYS A 1 88 ? -7.035 5.765 15.314 1.00 83.19 88 LYS A CA 1
ATOM 725 C C . LYS A 1 88 ? -7.542 6.323 13.981 1.00 83.19 88 LYS A C 1
ATOM 727 O O . LYS A 1 88 ? -8.581 6.974 13.969 1.00 83.19 88 LYS A O 1
ATOM 732 N N . ALA A 1 89 ? -6.866 6.003 12.879 1.00 80.88 89 ALA A N 1
ATOM 733 C CA . ALA A 1 89 ? -7.224 6.475 11.543 1.00 80.88 89 ALA A CA 1
ATOM 734 C C . ALA A 1 89 ? -8.584 5.921 11.072 1.00 80.88 89 ALA A C 1
ATOM 736 O O . ALA A 1 89 ? -9.422 6.664 10.565 1.00 80.88 89 ALA A O 1
ATOM 737 N N . LEU A 1 90 ? -8.860 4.632 11.306 1.00 80.62 90 LEU A N 1
ATOM 738 C CA . LEU A 1 90 ? -10.158 4.027 10.982 1.00 80.62 90 LEU A CA 1
ATOM 739 C C . LEU A 1 90 ? -11.296 4.605 11.827 1.00 80.62 90 LEU A C 1
ATOM 741 O O . LEU A 1 90 ? -12.388 4.822 11.300 1.00 80.62 90 LEU A O 1
ATOM 745 N N . ARG A 1 91 ? -11.050 4.881 13.113 1.00 83.00 91 ARG A N 1
ATOM 746 C CA . ARG A 1 91 ? -12.035 5.512 13.999 1.00 83.00 91 ARG A CA 1
ATOM 747 C C . ARG A 1 91 ? -12.343 6.948 13.579 1.00 83.00 91 ARG A C 1
ATOM 749 O O . ARG A 1 91 ? -13.502 7.343 13.610 1.00 83.00 91 ARG A O 1
ATOM 756 N N . GLU A 1 92 ? -11.334 7.710 13.168 1.00 82.19 92 GLU A N 1
ATOM 757 C CA . GLU A 1 92 ? -11.499 9.086 12.685 1.00 82.19 92 GLU A CA 1
ATOM 758 C C . GLU A 1 92 ? -12.330 9.146 11.398 1.00 82.19 92 GLU A C 1
ATOM 760 O O . GLU A 1 92 ? -13.187 10.013 11.256 1.00 82.19 92 GLU A O 1
ATOM 765 N N . LYS A 1 93 ? -12.134 8.182 10.492 1.00 76.00 93 LYS A N 1
ATOM 766 C CA . LYS A 1 93 ? -12.836 8.129 9.203 1.00 76.00 93 LYS A CA 1
ATOM 767 C C . LYS A 1 93 ? -14.233 7.513 9.281 1.00 76.00 93 LYS A C 1
ATOM 769 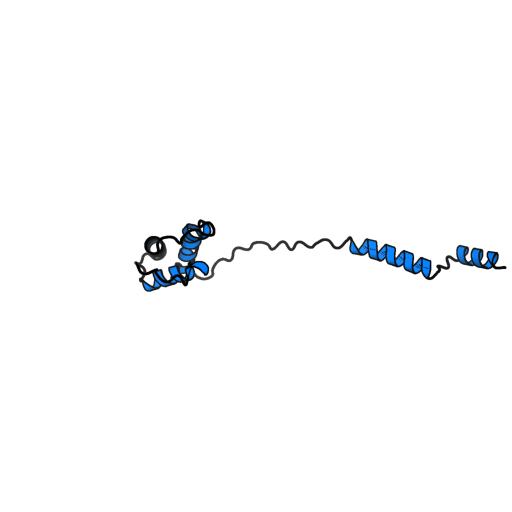O O . LYS A 1 93 ? -15.138 7.960 8.588 1.00 76.00 93 LYS A O 1
ATOM 774 N N . THR A 1 94 ? -14.413 6.484 10.106 1.00 70.50 94 THR A N 1
ATOM 775 C CA . THR A 1 94 ? -15.659 5.695 10.153 1.00 70.50 94 THR A CA 1
ATOM 776 C C . THR A 1 94 ? -16.576 6.128 11.300 1.00 70.50 94 THR A C 1
ATOM 778 O O . THR A 1 94 ? -17.754 5.786 11.311 1.00 70.50 94 THR A O 1
ATOM 781 N N . GLY A 1 95 ? -16.054 6.840 12.308 1.00 71.31 95 GLY A N 1
ATOM 782 C CA . GLY A 1 95 ? -16.791 7.225 13.520 1.00 71.31 95 GLY A CA 1
ATOM 783 C 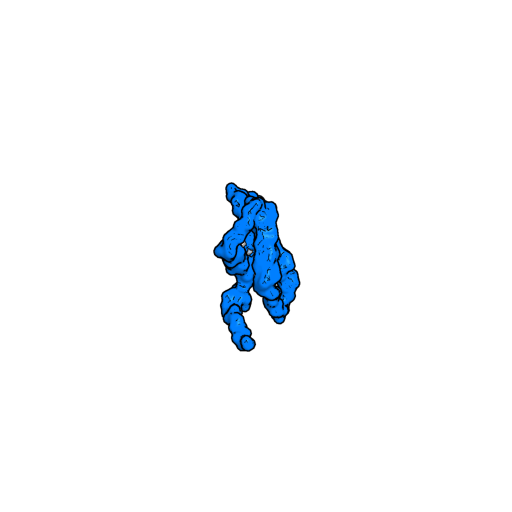C . GLY A 1 95 ? -17.141 6.060 14.461 1.00 71.31 95 GLY A C 1
ATOM 784 O O . GLY A 1 95 ? -17.658 6.286 15.553 1.00 71.31 95 GLY A O 1
ATOM 785 N N . VAL A 1 96 ? -16.838 4.821 14.063 1.00 77.81 96 VAL A N 1
ATOM 786 C CA . VAL A 1 96 ? -17.097 3.575 14.796 1.00 77.81 96 VAL A CA 1
ATOM 787 C C . VAL A 1 96 ? -15.765 2.958 15.217 1.00 77.81 96 VAL A C 1
ATOM 789 O O . VAL A 1 96 ? -14.784 3.045 14.476 1.00 77.81 96 VAL A O 1
ATOM 792 N N . ASP A 1 97 ? -15.718 2.324 16.394 1.00 75.56 97 ASP A N 1
ATOM 793 C CA . ASP A 1 97 ? -14.532 1.571 16.807 1.00 75.56 97 ASP A CA 1
ATOM 794 C C . ASP A 1 97 ? -14.337 0.346 15.885 1.00 75.56 97 ASP A C 1
ATOM 796 O O . ASP A 1 97 ? -15.209 -0.527 15.812 1.00 75.56 97 ASP A O 1
ATOM 800 N N . PRO A 1 98 ? -13.211 0.267 15.152 1.00 76.38 98 PRO A N 1
ATOM 801 C CA . PRO A 1 98 ? -12.990 -0.772 14.156 1.00 76.38 98 PRO A CA 1
ATOM 802 C C . PRO A 1 98 ? -12.729 -2.133 14.807 1.00 76.38 98 PRO A C 1
ATOM 804 O O . PRO A 1 98 ? -11.983 -2.255 15.781 1.00 76.38 98 PRO A O 1
ATOM 807 N N . THR A 1 99 ? -13.296 -3.186 14.218 1.00 84.81 99 THR A N 1
ATOM 808 C CA . THR A 1 99 ? -13.047 -4.573 14.628 1.00 84.81 99 THR A CA 1
ATOM 809 C C . THR A 1 99 ? -11.573 -4.943 14.434 1.00 84.81 99 THR A C 1
ATOM 811 O O . THR A 1 99 ? -10.942 -4.526 13.461 1.00 84.81 99 THR A O 1
ATOM 814 N N . GLU A 1 100 ? -11.021 -5.801 15.298 1.00 81.50 100 GLU A N 1
ATOM 815 C CA . GLU A 1 100 ? -9.633 -6.280 15.170 1.00 81.50 100 GLU A CA 1
ATOM 816 C C . GLU A 1 100 ? -9.342 -6.934 13.810 1.00 81.50 100 GLU A C 1
ATOM 818 O O . GLU A 1 100 ? -8.246 -6.782 13.269 1.00 81.50 100 GLU A O 1
ATOM 823 N N . ALA A 1 101 ? -10.341 -7.586 13.210 1.00 80.38 101 ALA A N 1
ATOM 824 C CA . ALA A 1 101 ? -10.248 -8.135 11.860 1.00 80.38 101 ALA A CA 1
ATOM 825 C C . ALA A 1 101 ? -10.005 -7.047 10.796 1.00 80.38 101 ALA A C 1
ATOM 827 O O . ALA A 1 101 ? -9.195 -7.246 9.894 1.00 80.38 101 ALA A O 1
ATOM 828 N N . ALA A 1 102 ? -10.657 -5.885 10.904 1.00 77.69 102 ALA A N 1
ATOM 829 C CA . ALA A 1 102 ? -10.459 -4.766 9.981 1.00 77.69 102 ALA A CA 1
ATOM 830 C C . ALA A 1 102 ? -9.049 -4.175 10.118 1.00 77.69 102 ALA A C 1
ATOM 832 O O . ALA A 1 102 ? -8.359 -3.981 9.119 1.00 77.69 102 ALA A O 1
ATOM 833 N N . ILE A 1 103 ? -8.575 -4.010 11.356 1.00 81.75 103 ILE A N 1
ATOM 834 C CA . ILE A 1 103 ? -7.208 -3.552 11.643 1.00 81.75 103 ILE A CA 1
ATOM 835 C C . ILE A 1 103 ? -6.183 -4.525 11.047 1.00 81.75 103 ILE A C 1
ATOM 837 O O . ILE A 1 103 ? -5.228 -4.104 10.398 1.00 81.75 103 ILE A O 1
ATOM 841 N N . SER A 1 104 ? -6.393 -5.833 11.226 1.00 81.94 104 SER A N 1
ATOM 842 C CA . SER A 1 104 ? -5.499 -6.850 10.671 1.00 81.94 104 SER A CA 1
ATOM 843 C C . SER A 1 104 ? -5.506 -6.856 9.143 1.00 81.94 104 SER A C 1
ATOM 845 O O . SER A 1 104 ? -4.447 -7.031 8.548 1.00 81.94 104 SER A O 1
ATOM 847 N N . ARG A 1 105 ? -6.664 -6.656 8.497 1.00 81.56 105 ARG A N 1
ATOM 848 C CA . ARG A 1 105 ? -6.750 -6.561 7.030 1.00 81.56 105 ARG A CA 1
ATOM 849 C C . ARG A 1 105 ? -5.913 -5.395 6.509 1.00 81.56 105 ARG A C 1
ATOM 851 O O . ARG A 1 105 ? -5.072 -5.611 5.640 1.00 81.56 105 ARG A O 1
ATOM 858 N N . VAL A 1 106 ? -6.071 -4.205 7.089 1.00 81.06 106 VAL A N 1
ATOM 859 C CA . VAL A 1 106 ? -5.302 -3.010 6.698 1.00 81.06 106 VAL A CA 1
ATOM 860 C C . VAL A 1 106 ? -3.800 -3.194 6.961 1.00 81.06 106 VAL A C 1
ATOM 862 O O . VAL A 1 106 ? -2.990 -2.897 6.084 1.00 81.06 106 VAL A O 1
ATOM 865 N N . ASP A 1 107 ? -3.402 -3.767 8.104 1.00 82.19 107 ASP A N 1
ATOM 866 C CA . ASP A 1 107 ? -1.989 -4.082 8.402 1.00 82.19 107 ASP A CA 1
ATOM 867 C C . ASP A 1 107 ? -1.406 -5.044 7.345 1.00 82.19 107 ASP A C 1
ATOM 869 O O . ASP A 1 107 ? -0.356 -4.784 6.762 1.00 82.19 107 ASP A O 1
ATOM 873 N N . THR A 1 108 ? -2.122 -6.121 6.998 1.00 80.25 108 THR A N 1
ATOM 874 C CA . THR A 1 108 ? -1.655 -7.083 5.978 1.00 80.25 108 THR A CA 1
ATOM 875 C C . THR A 1 108 ? -1.613 -6.527 4.556 1.00 80.25 108 THR A C 1
ATOM 877 O O . THR A 1 108 ? -0.817 -7.007 3.744 1.00 80.25 108 THR A O 1
ATOM 880 N N . LEU A 1 109 ? -2.470 -5.551 4.247 1.00 80.12 109 LEU A N 1
ATOM 881 C CA . LEU A 1 109 ? -2.554 -4.917 2.935 1.00 80.12 109 LEU A CA 1
ATOM 882 C C . LEU A 1 109 ? -1.448 -3.873 2.741 1.00 80.12 109 LEU A C 1
ATOM 884 O O . LEU A 1 109 ? -0.915 -3.747 1.645 1.00 80.12 109 LEU A O 1
ATOM 888 N N . THR A 1 110 ? -1.078 -3.164 3.808 1.00 78.69 110 THR A N 1
ATOM 889 C CA . THR A 1 110 ? -0.058 -2.102 3.776 1.00 78.69 110 THR A CA 1
ATOM 890 C C . THR A 1 110 ? 1.366 -2.608 3.973 1.00 78.69 110 THR A C 1
ATOM 892 O O . THR A 1 110 ? 2.314 -1.927 3.590 1.00 78.69 110 THR A O 1
ATOM 895 N N . ARG A 1 111 ? 1.542 -3.796 4.562 1.00 79.25 111 ARG A N 1
ATOM 896 C CA . ARG A 1 111 ? 2.863 -4.346 4.870 1.00 79.25 111 ARG A CA 1
ATOM 897 C C . ARG A 1 111 ? 3.627 -4.776 3.598 1.00 79.25 111 ARG A C 1
ATOM 899 O O . ARG A 1 111 ? 3.126 -5.620 2.849 1.00 79.25 111 ARG A O 1
ATOM 906 N N . PRO A 1 112 ? 4.867 -4.288 3.386 1.00 76.44 112 PRO A N 1
ATOM 907 C CA . PRO A 1 112 ? 5.703 -4.679 2.255 1.00 76.44 112 PRO A CA 1
ATOM 908 C C . PRO A 1 112 ? 6.022 -6.184 2.232 1.00 76.44 112 PRO A C 1
ATOM 910 O O . PRO A 1 112 ? 6.101 -6.812 3.297 1.00 76.44 112 PRO A O 1
ATOM 913 N N . PRO A 1 113 ? 6.280 -6.770 1.044 1.00 75.00 113 PRO A N 1
ATOM 914 C CA . PRO A 1 113 ? 6.582 -8.197 0.894 1.00 75.00 113 PRO A CA 1
ATOM 915 C C . PRO A 1 113 ? 7.739 -8.679 1.779 1.00 75.00 113 PRO A C 1
ATOM 917 O O . PRO A 1 113 ? 7.673 -9.774 2.334 1.00 75.00 113 PRO A O 1
ATOM 920 N N . GLU A 1 114 ? 8.752 -7.831 1.975 1.00 71.94 114 GLU A N 1
ATOM 921 C CA . GLU A 1 114 ? 9.945 -8.101 2.793 1.00 71.94 114 GLU A CA 1
ATOM 922 C C . GLU A 1 114 ? 9.623 -8.411 4.266 1.00 71.94 114 GLU A C 1
ATOM 924 O O . GLU A 1 114 ? 10.347 -9.150 4.935 1.00 71.94 114 GLU A O 1
ATOM 929 N N . PHE A 1 115 ? 8.503 -7.888 4.772 1.00 70.19 115 PHE A N 1
ATOM 930 C CA . PHE A 1 115 ? 8.101 -8.010 6.175 1.00 70.19 115 PHE A CA 1
ATOM 931 C C . PHE A 1 115 ? 6.897 -8.941 6.379 1.00 70.19 115 PHE A C 1
ATOM 933 O O . PHE A 1 115 ? 6.513 -9.223 7.517 1.00 70.19 115 PHE A O 1
ATOM 940 N N . LYS A 1 116 ? 6.288 -9.437 5.295 1.00 68.38 116 LYS A N 1
ATOM 941 C CA . LYS A 1 116 ? 5.030 -10.200 5.328 1.00 68.38 116 LYS A CA 1
ATOM 942 C C . LYS A 1 116 ? 5.177 -11.603 5.932 1.00 68.38 116 LYS A C 1
ATOM 944 O O . LYS A 1 116 ? 4.233 -12.099 6.533 1.00 68.38 116 LYS A O 1
ATOM 949 N N . ASN A 1 117 ? 6.371 -12.192 5.842 1.00 65.19 117 ASN A N 1
ATOM 950 C CA . ASN A 1 117 ? 6.664 -13.556 6.304 1.00 65.19 117 ASN A CA 1
ATOM 951 C C . ASN A 1 117 ? 7.629 -13.610 7.497 1.00 65.19 117 ASN A C 1
ATOM 953 O O . ASN A 1 117 ? 8.202 -14.662 7.784 1.00 65.19 117 ASN A O 1
ATOM 957 N N . GLN A 1 118 ? 7.842 -12.491 8.193 1.00 64.81 118 GLN A N 1
ATOM 958 C CA . GLN A 1 118 ? 8.676 -12.500 9.389 1.00 64.81 118 GLN A CA 1
ATOM 959 C C . GLN A 1 118 ? 7.919 -13.189 10.528 1.00 64.81 118 GLN A C 1
ATOM 961 O O . GLN A 1 118 ? 7.004 -12.624 11.124 1.00 64.81 118 GLN A O 1
ATOM 966 N N . GLN A 1 119 ? 8.298 -14.438 10.800 1.00 59.16 119 GLN A N 1
ATOM 967 C CA . GLN A 1 119 ? 7.909 -15.146 12.015 1.00 59.16 119 GLN A CA 1
ATOM 968 C C . GLN A 1 119 ? 8.420 -14.339 13.219 1.00 59.16 119 GLN A C 1
ATOM 970 O O . GLN A 1 119 ? 9.556 -13.851 13.173 1.00 59.16 119 GLN A O 1
ATOM 975 N N . PRO A 1 120 ? 7.627 -14.177 14.294 1.00 58.06 120 PRO A N 1
ATOM 976 C CA . PRO A 1 120 ? 8.140 -13.589 15.520 1.00 58.06 120 PRO A CA 1
ATOM 977 C C . PRO A 1 120 ? 9.321 -14.448 15.969 1.00 58.06 120 PRO A C 1
ATOM 979 O O . PRO A 1 120 ? 9.162 -15.639 16.231 1.00 58.06 120 PRO A O 1
ATOM 982 N N . SER A 1 121 ? 10.526 -13.874 16.006 1.00 53.94 121 SER A N 1
ATOM 983 C CA . SER A 1 121 ? 11.664 -14.576 16.586 1.00 53.94 121 SER A CA 1
ATOM 984 C C . SER A 1 121 ? 11.325 -14.817 18.053 1.00 53.94 121 SER A C 1
ATOM 986 O O . SER A 1 121 ? 11.283 -13.860 18.831 1.00 53.94 121 SER A O 1
ATOM 988 N N . SER A 1 122 ? 11.024 -16.065 18.405 1.00 41.22 122 SER A N 1
ATOM 989 C CA . SER A 1 122 ? 10.804 -16.469 19.789 1.00 41.22 122 SER A CA 1
ATOM 990 C C . SER A 1 122 ? 12.022 -16.035 20.605 1.00 41.22 122 SER A C 1
ATOM 992 O O . SER A 1 122 ? 13.148 -16.422 20.287 1.00 41.22 122 SER A O 1
ATOM 994 N N . LYS A 1 123 ? 11.801 -15.185 21.605 1.00 40.56 123 LYS A N 1
ATOM 995 C CA . LYS A 1 123 ? 12.752 -14.905 22.679 1.00 40.56 123 LYS A CA 1
ATOM 996 C C . LYS A 1 123 ? 12.171 -15.430 23.973 1.00 40.56 123 LYS A C 1
ATOM 998 O O . LYS A 1 123 ? 10.948 -15.245 24.152 1.00 40.56 123 LYS A O 1
#

Foldseek 3Di:
DVVVVVVVCVVVVPDDPVRVVVVVVVVVVVVVVPDPPPPPPPPDDDDDDPDPDLLVVLLVVLCVPQVVPDDPPDDGDDPVVSLVSSQVSSCVSVVDRDDPVSSVVSCQVNDDPVCNPDDPPDD

pLDDT: mean 72.28, std 9.48, range [40.56, 86.94]

Organi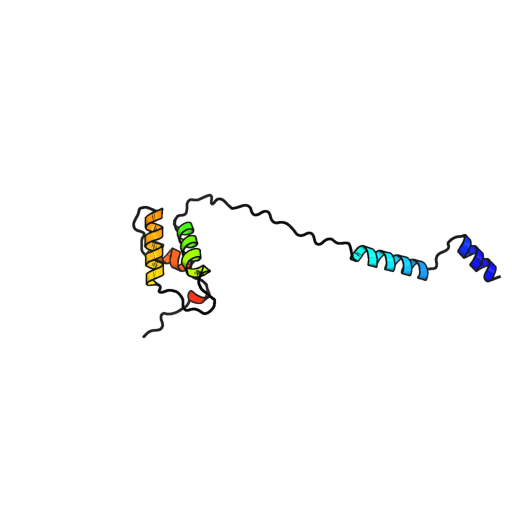sm: NCBI:txid326522

Radius of gyration: 35.05 Å; chains: 1; bounding box: 54×30×102 Å

Secondary structure (DSSP, 8-state):
-HHHHHHHHHHTT---HHHHHHHHHHHHHHHHTT---------------SS--HHHHHHHHHIIIIITTPPTTPPPPPHHHHHHHHHHHHHHHHSSPPPHHHHHHHHHHHS-HHHHT------

Sequence (123 aa):
MRDVIIKWAANNNVKSLKMMLAERNRTEQTETIKQPETVLQIEYKPLEPLFDTPEFETACDVVKEFWNKQQAGVKPPKQLEIKEFIRKALREKTGVDPTEAAISRVDTLTRPPEFKNQQPSSK